Protein AF-Q4BVS3-F1 (afdb_monomer_lite)

Secondary structure (DSSP, 8-state):
-EEEEEEEEEEETTEEEEEEEEEETTSSEEEEEEEEEEEPPPTTS-HHHHHHHHHHHHHHHHTPPTT--EEEEEEEE---HHHHHHHHHHHHH-GGGHHHHHHHHHHHHHHHHTT---EEEEEEEEEEEEETT-PPPP-

Structure (mmCIF, N/CA/C/O backbone):
data_AF-Q4BVS3-F1
#
_entry.id   AF-Q4BVS3-F1
#
loop_
_atom_site.group_PDB
_atom_site.id
_atom_site.type_symbol
_atom_site.label_atom_id
_atom_site.label_alt_id
_atom_site.label_comp_id
_atom_site.label_asym_id
_atom_site.label_entity_id
_atom_site.label_seq_id
_atom_site.pdbx_PDB_ins_code
_atom_site.Cartn_x
_atom_site.Cartn_y
_atom_site.Cartn_z
_atom_site.occupancy
_atom_site.B_iso_or_equiv
_atom_site.auth_seq_id
_atom_site.auth_comp_id
_atom_site.auth_asym_id
_atom_site.auth_atom_id
_atom_site.pdbx_PDB_model_num
ATOM 1 N N . MET A 1 1 ? -16.354 -10.008 18.961 1.00 84.31 1 MET A N 1
ATOM 2 C CA . MET A 1 1 ? -15.482 -9.920 17.774 1.00 84.31 1 MET A CA 1
ATOM 3 C C . MET A 1 1 ? -16.076 -8.873 16.821 1.00 84.31 1 MET A C 1
ATOM 5 O O . MET A 1 1 ? -17.174 -8.388 17.102 1.00 84.31 1 MET A O 1
ATOM 9 N N . PHE A 1 2 ? -15.331 -8.407 15.811 1.00 88.94 2 PHE A N 1
ATOM 10 C CA . PHE A 1 2 ? -15.862 -7.518 14.764 1.00 88.94 2 PHE A CA 1
ATOM 11 C C . PHE A 1 2 ? -16.179 -8.348 13.523 1.00 88.94 2 PHE A C 1
ATOM 13 O O . PHE A 1 2 ? -15.375 -9.197 13.147 1.00 88.94 2 PHE A O 1
ATOM 20 N N . GLN A 1 3 ? -17.319 -8.080 12.896 1.00 93.44 3 GLN A N 1
ATOM 21 C CA . GLN A 1 3 ? -17.742 -8.727 11.657 1.00 93.44 3 GLN A CA 1
ATOM 22 C C . GLN A 1 3 ? -17.892 -7.682 10.557 1.00 93.44 3 GLN A C 1
ATOM 24 O O . GLN A 1 3 ? -18.364 -6.575 10.822 1.00 93.44 3 GLN A O 1
ATOM 29 N N . ILE A 1 4 ? -17.492 -8.027 9.334 1.00 94.88 4 ILE A N 1
ATOM 30 C CA . ILE A 1 4 ? -17.720 -7.174 8.167 1.00 94.88 4 ILE A CA 1
ATOM 31 C C . ILE A 1 4 ? -19.217 -7.177 7.869 1.00 94.88 4 ILE A C 1
ATOM 33 O O . ILE A 1 4 ? -19.811 -8.238 7.704 1.00 94.88 4 ILE A O 1
ATOM 37 N N . VAL A 1 5 ? -19.811 -5.990 7.795 1.00 95.38 5 VAL A N 1
ATOM 38 C CA . VAL A 1 5 ? -21.232 -5.813 7.454 1.00 95.38 5 VAL A CA 1
ATOM 39 C C . VAL A 1 5 ? -21.432 -5.119 6.113 1.00 95.38 5 VAL A C 1
ATOM 41 O O . VAL A 1 5 ? -22.538 -5.120 5.584 1.00 95.38 5 VAL A O 1
ATOM 44 N N . GLY A 1 6 ? -20.374 -4.547 5.538 1.00 94.88 6 GLY A N 1
ATOM 45 C CA . GLY A 1 6 ? -20.440 -3.978 4.203 1.00 94.88 6 GLY A CA 1
ATOM 46 C C . GLY A 1 6 ? -19.174 -3.251 3.785 1.00 94.88 6 GLY A C 1
ATOM 47 O O . GLY A 1 6 ? -18.229 -3.081 4.559 1.00 94.88 6 GLY A O 1
ATOM 48 N N . PHE A 1 7 ? -19.203 -2.792 2.542 1.00 93.94 7 PHE A N 1
ATOM 49 C CA . PHE A 1 7 ? -18.202 -1.919 1.952 1.00 93.94 7 PHE A CA 1
ATOM 50 C C . PHE A 1 7 ? -18.882 -0.628 1.511 1.00 93.94 7 PHE A C 1
ATOM 52 O O . PHE A 1 7 ? -20.047 -0.633 1.115 1.00 93.94 7 PHE A O 1
ATOM 59 N N . TYR A 1 8 ? -18.151 0.474 1.578 1.00 89.25 8 TYR A N 1
ATOM 60 C CA . TYR A 1 8 ? -18.623 1.785 1.170 1.00 89.25 8 TYR A CA 1
ATOM 61 C C . TYR A 1 8 ? -17.572 2.463 0.299 1.00 89.25 8 TYR A C 1
ATOM 63 O O . TYR A 1 8 ? -16.372 2.286 0.507 1.00 89.25 8 TYR A O 1
ATOM 71 N N . SER A 1 9 ? -18.022 3.234 -0.687 1.00 88.25 9 SER A N 1
ATOM 72 C CA . SER A 1 9 ? -17.152 4.050 -1.524 1.00 88.25 9 SER A CA 1
ATOM 73 C C . SER A 1 9 ? -17.696 5.466 -1.602 1.00 88.25 9 SER A C 1
ATOM 75 O O . SER A 1 9 ? -18.895 5.661 -1.799 1.00 88.25 9 SER A O 1
ATOM 77 N N . ILE A 1 10 ? -16.805 6.444 -1.465 1.00 85.50 10 ILE A N 1
ATOM 78 C CA . ILE A 1 10 ? -17.110 7.864 -1.637 1.00 85.50 10 ILE A CA 1
ATOM 79 C C . ILE A 1 10 ? -16.164 8.496 -2.621 1.00 85.50 10 ILE A C 1
ATOM 81 O O . ILE A 1 10 ? -14.983 8.169 -2.663 1.00 85.50 10 ILE A O 1
ATOM 85 N N . ASN A 1 11 ? -16.674 9.477 -3.349 1.00 85.44 11 ASN A N 1
ATOM 86 C CA . ASN A 1 11 ? -15.829 10.465 -3.981 1.00 85.44 11 ASN A CA 1
ATOM 87 C C . ASN A 1 11 ? -15.756 11.685 -3.056 1.00 85.44 11 ASN A C 1
ATOM 89 O O . ASN A 1 11 ? -16.761 12.359 -2.833 1.00 85.44 11 ASN A O 1
ATOM 93 N N . HIS A 1 12 ? -14.581 11.951 -2.491 1.00 78.44 12 HIS A N 1
ATOM 94 C CA . HIS A 1 12 ? -14.335 13.133 -1.673 1.00 78.44 12 HIS A CA 1
ATOM 95 C C . HIS A 1 12 ? -13.236 13.978 -2.314 1.00 78.44 12 HIS A C 1
ATOM 97 O O . HIS A 1 12 ? -12.098 13.529 -2.444 1.00 78.44 12 HIS A O 1
ATOM 103 N N . LYS A 1 13 ? -13.571 15.213 -2.711 1.00 83.19 13 LYS A N 1
ATOM 104 C CA . LYS A 1 13 ? -12.642 16.157 -3.365 1.00 83.19 13 LYS A CA 1
ATOM 105 C C . LYS A 1 13 ? -11.917 15.546 -4.581 1.00 83.19 13 LYS A C 1
ATOM 107 O O . LYS A 1 13 ? -10.716 15.739 -4.751 1.00 83.19 13 LYS A O 1
ATOM 112 N N . GLY A 1 14 ? -12.634 14.771 -5.397 1.00 78.94 14 GLY A N 1
ATOM 113 C CA . GLY A 1 14 ? -12.084 14.118 -6.590 1.00 78.94 14 GLY A CA 1
ATOM 114 C C . GLY A 1 14 ? -11.282 12.844 -6.310 1.00 78.94 14 GLY A C 1
ATOM 115 O O . GLY A 1 14 ? -10.748 12.254 -7.244 1.00 78.94 14 GLY A O 1
ATOM 116 N N . LYS A 1 15 ? -11.191 12.399 -5.049 1.00 74.19 15 LYS A N 1
ATOM 117 C CA . LYS A 1 15 ? -10.541 11.138 -4.676 1.00 74.19 15 LYS A CA 1
ATOM 118 C C . LYS A 1 15 ? -11.588 10.079 -4.363 1.00 74.19 15 LYS A C 1
ATOM 120 O O . LYS A 1 15 ? -12.435 10.282 -3.493 1.00 74.19 15 LYS A O 1
ATOM 125 N N . GLN A 1 16 ? -11.494 8.939 -5.042 1.00 80.56 16 GLN A N 1
ATOM 126 C CA . GLN A 1 16 ? -12.268 7.750 -4.702 1.00 80.56 16 GLN A CA 1
ATOM 127 C C . GLN A 1 16 ? -11.678 7.135 -3.425 1.00 80.56 16 GLN A C 1
ATOM 129 O O . GLN A 1 16 ? -10.521 6.721 -3.407 1.00 80.56 16 GLN A O 1
ATOM 134 N N . ILE A 1 17 ? -12.458 7.092 -2.352 1.00 82.81 17 ILE A N 1
ATOM 135 C CA . ILE A 1 17 ? -12.082 6.502 -1.067 1.00 82.81 17 ILE A CA 1
ATOM 136 C C . ILE A 1 17 ? -12.979 5.293 -0.834 1.00 82.81 17 ILE A C 1
ATOM 138 O O . ILE A 1 17 ? -14.203 5.390 -0.930 1.00 82.81 17 ILE A O 1
ATOM 142 N N . GLY A 1 18 ? -12.365 4.153 -0.539 1.00 87.56 18 GLY A N 1
ATOM 143 C CA . GLY A 1 18 ? -13.052 2.939 -0.115 1.00 87.56 18 GLY A CA 1
ATOM 144 C C . GLY A 1 18 ? -12.941 2.747 1.394 1.00 87.56 18 GLY A C 1
ATOM 145 O O . GLY A 1 18 ? -11.927 3.094 2.005 1.00 87.56 18 GLY A O 1
ATOM 146 N N . ALA A 1 19 ? -13.976 2.172 1.992 1.00 91.19 19 ALA A N 1
ATOM 147 C CA . ALA A 1 19 ? -13.965 1.792 3.391 1.00 91.19 19 ALA A CA 1
ATOM 148 C C . ALA A 1 19 ? -14.706 0.477 3.636 1.00 91.19 19 ALA A C 1
ATOM 150 O O . ALA A 1 19 ? -15.699 0.167 2.976 1.00 91.19 19 ALA A O 1
ATOM 151 N N . THR A 1 20 ? -14.246 -0.267 4.635 1.00 94.50 20 THR A N 1
ATOM 152 C CA . THR A 1 20 ? -14.931 -1.457 5.148 1.00 94.50 20 THR A CA 1
ATOM 153 C C . THR A 1 20 ? -15.678 -1.089 6.422 1.00 94.50 20 THR A C 1
ATOM 155 O O . THR A 1 20 ? -15.104 -0.479 7.324 1.00 94.50 20 THR A O 1
ATOM 158 N N . ILE A 1 21 ? -16.949 -1.472 6.517 1.00 93.75 21 ILE A N 1
ATOM 159 C CA . ILE A 1 21 ? -17.779 -1.256 7.702 1.00 93.75 21 ILE A CA 1
ATOM 160 C C . ILE A 1 21 ? -17.800 -2.544 8.519 1.00 93.75 21 ILE A C 1
ATOM 162 O O . ILE A 1 21 ? -18.153 -3.617 8.024 1.00 93.75 21 ILE A O 1
ATOM 166 N N . LEU A 1 22 ? -17.434 -2.424 9.790 1.00 94.19 22 LEU A N 1
ATOM 167 C CA . LEU A 1 22 ? -17.409 -3.499 10.767 1.00 94.19 22 LEU A CA 1
ATOM 168 C C . LEU A 1 22 ? -18.463 -3.246 11.847 1.00 94.19 22 LEU A C 1
ATOM 170 O O . LEU A 1 22 ? -18.566 -2.129 12.349 1.00 94.19 22 LEU A O 1
ATOM 174 N N . LYS A 1 23 ? -19.196 -4.279 12.269 1.00 92.50 23 LYS A N 1
ATOM 175 C CA . LYS A 1 23 ? -20.087 -4.231 13.439 1.00 92.50 23 LYS A CA 1
ATOM 176 C C . LYS A 1 23 ? -19.518 -5.075 14.572 1.00 92.50 23 LYS A C 1
ATOM 178 O O . LYS A 1 23 ? -18.992 -6.169 14.352 1.00 92.50 23 LYS A O 1
ATOM 183 N N . LYS A 1 24 ? -19.616 -4.572 15.800 1.00 91.75 24 LYS A N 1
ATOM 184 C CA . LYS A 1 24 ? -19.277 -5.332 17.007 1.00 91.75 24 LYS A CA 1
ATOM 185 C C . LYS A 1 24 ? -20.461 -6.223 17.391 1.00 91.75 24 LYS A C 1
ATOM 187 O O . LYS A 1 24 ? -21.550 -5.728 17.625 1.00 91.75 24 LYS A O 1
ATOM 192 N N . GLU A 1 25 ? -20.254 -7.531 17.520 1.00 84.31 25 GLU A N 1
ATOM 193 C CA . GLU A 1 25 ? -21.351 -8.514 17.691 1.00 84.31 25 GLU A CA 1
ATOM 194 C C . GLU A 1 25 ? -22.296 -8.258 18.877 1.00 84.31 25 GLU A C 1
ATOM 196 O O . GLU A 1 25 ? -23.468 -8.603 18.816 1.00 84.31 25 GLU A O 1
ATOM 201 N N . LYS A 1 26 ? -21.787 -7.692 19.978 1.00 79.94 26 LYS A N 1
ATOM 202 C CA . LYS A 1 26 ? -22.515 -7.573 21.257 1.00 79.94 26 LYS A CA 1
ATOM 203 C C . LYS A 1 26 ? -22.853 -6.130 21.654 1.00 79.94 26 LYS A C 1
ATOM 205 O O . LYS A 1 26 ? -23.261 -5.897 22.786 1.00 79.94 26 LYS A O 1
ATOM 210 N N . LYS A 1 27 ? -22.608 -5.148 20.781 1.00 77.44 27 LYS A N 1
ATOM 211 C CA . LYS A 1 27 ? -22.885 -3.723 21.034 1.00 77.44 27 LYS A CA 1
ATOM 212 C C . LYS A 1 27 ? -23.330 -3.047 19.741 1.00 77.44 27 LYS A C 1
ATOM 214 O O . LYS A 1 27 ? -22.786 -3.358 18.687 1.00 77.44 27 LYS A O 1
ATOM 219 N N . GLU A 1 28 ? -24.215 -2.057 19.833 1.00 78.81 28 GLU A N 1
ATOM 220 C CA . GLU A 1 28 ? -24.479 -1.119 18.732 1.00 78.81 28 GLU A CA 1
ATOM 221 C C . GLU A 1 28 ? -23.285 -0.167 18.564 1.00 78.81 28 GLU A C 1
ATOM 223 O O . GLU A 1 28 ? -23.282 0.990 18.982 1.00 78.81 28 GLU A O 1
ATOM 228 N N . SER A 1 29 ? -22.209 -0.726 18.014 1.00 86.75 29 SER A N 1
ATOM 229 C CA . SER A 1 29 ? -20.958 -0.052 17.709 1.00 86.75 29 SER A CA 1
ATOM 230 C C . SER A 1 29 ? -20.499 -0.472 16.322 1.00 86.75 29 SER A C 1
ATOM 232 O O . SER A 1 29 ? -20.363 -1.668 16.025 1.00 86.75 29 SER A O 1
ATOM 234 N N . TYR A 1 30 ? -20.252 0.534 15.492 1.00 91.00 30 TYR A N 1
ATOM 235 C CA . TYR A 1 30 ? -19.765 0.380 14.131 1.00 91.00 30 TYR A CA 1
ATOM 236 C C . TYR A 1 30 ? -18.348 0.925 14.052 1.00 91.00 30 TYR A C 1
ATOM 238 O O . TYR A 1 30 ? -18.015 1.922 14.684 1.00 91.00 30 TYR A O 1
ATOM 246 N N . ARG A 1 31 ? -17.500 0.278 13.265 1.00 91.44 31 ARG A N 1
ATOM 247 C CA . ARG A 1 31 ? -16.159 0.756 12.954 1.00 91.44 31 ARG A CA 1
ATOM 248 C C . ARG A 1 31 ? -16.000 0.828 11.453 1.00 91.44 31 ARG A C 1
ATOM 250 O O . ARG A 1 31 ? -16.181 -0.165 10.762 1.00 91.44 31 ARG A O 1
ATOM 257 N N . VAL A 1 32 ? -15.623 1.996 10.971 1.00 91.56 32 VAL A N 1
ATOM 258 C CA . VAL A 1 32 ? -15.246 2.219 9.584 1.00 91.56 32 VAL A CA 1
ATOM 259 C C . VAL A 1 32 ? -13.732 2.074 9.484 1.00 91.56 32 VAL A C 1
ATOM 261 O O . VAL A 1 32 ? -13.004 2.619 10.311 1.00 91.56 32 VAL A O 1
ATOM 264 N N . VAL A 1 33 ? -13.258 1.307 8.507 1.00 92.38 33 VAL A N 1
ATOM 265 C CA . VAL A 1 33 ? -11.833 1.147 8.202 1.00 92.38 33 VAL A CA 1
ATOM 266 C C . VAL A 1 33 ? -11.575 1.743 6.829 1.00 92.38 33 VAL A C 1
ATOM 268 O O . VAL A 1 33 ? -11.988 1.167 5.824 1.00 92.38 33 VAL A O 1
ATOM 271 N N . PHE A 1 34 ? -10.913 2.893 6.788 1.00 89.00 34 PHE A N 1
ATOM 272 C CA . PHE A 1 34 ? -10.526 3.565 5.553 1.00 89.00 34 PHE A CA 1
ATOM 273 C C . PHE A 1 34 ? -9.170 3.052 5.084 1.00 89.00 34 PHE A C 1
ATOM 275 O O . PHE A 1 34 ? -8.218 3.045 5.863 1.00 89.00 34 PHE A O 1
ATOM 282 N N . GLY A 1 35 ? -9.088 2.629 3.824 1.00 85.69 35 GLY A N 1
ATOM 283 C CA . GLY A 1 35 ? -7.845 2.197 3.192 1.00 85.69 35 GLY A CA 1
ATOM 284 C C . GLY A 1 35 ? -7.350 3.240 2.196 1.00 85.69 35 GLY A C 1
ATOM 285 O O . GLY A 1 35 ? -8.104 3.661 1.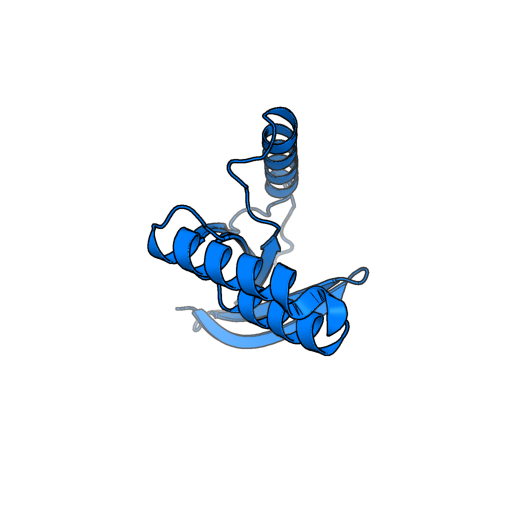320 1.00 85.69 35 GLY A O 1
ATOM 286 N N . PHE A 1 36 ? -6.082 3.626 2.306 1.00 80.38 36 PHE A N 1
ATOM 287 C CA . PHE A 1 36 ? -5.436 4.553 1.380 1.00 80.38 36 PHE A CA 1
ATOM 288 C C . PHE A 1 36 ? -4.157 3.926 0.838 1.00 80.38 36 PHE A C 1
ATOM 290 O O . PHE A 1 36 ? -3.338 3.430 1.611 1.00 80.38 36 PHE A O 1
ATOM 297 N N . GLU A 1 37 ? -3.970 3.980 -0.479 1.00 77.62 37 GLU A N 1
ATOM 298 C CA . GLU A 1 37 ? -2.676 3.712 -1.101 1.00 77.62 37 GLU A CA 1
ATOM 299 C C . GLU A 1 37 ? -2.009 5.048 -1.428 1.00 77.62 37 GLU A C 1
ATOM 301 O O . GLU A 1 37 ? -2.614 5.945 -2.019 1.00 77.62 37 GLU A O 1
ATOM 306 N N . CYS A 1 38 ? -0.771 5.205 -0.978 1.00 71.56 38 CYS A N 1
ATOM 307 C CA . CYS A 1 38 ? 0.058 6.364 -1.255 1.00 71.56 38 CYS A CA 1
ATOM 308 C C . CYS A 1 38 ? 1.236 5.939 -2.131 1.00 71.56 38 CYS A C 1
ATOM 310 O O . CYS A 1 38 ? 1.656 4.780 -2.100 1.00 71.56 38 CYS A O 1
ATOM 312 N N . GLY A 1 39 ? 1.798 6.895 -2.880 1.00 66.38 39 GLY A N 1
ATOM 313 C CA . GLY A 1 39 ? 3.084 6.688 -3.541 1.00 66.38 39 GLY A CA 1
ATOM 314 C C . GLY A 1 39 ? 4.101 6.201 -2.509 1.00 66.38 39 GLY A C 1
ATOM 315 O O . GLY A 1 39 ? 4.249 6.820 -1.453 1.00 66.38 39 GLY A O 1
ATOM 316 N N . GLY A 1 40 ? 4.713 5.045 -2.770 1.00 64.12 40 GLY A N 1
ATOM 317 C CA . GLY A 1 40 ? 5.644 4.418 -1.841 1.00 64.12 40 GLY A CA 1
ATOM 318 C C . GLY A 1 40 ? 6.816 5.336 -1.499 1.00 64.12 40 GLY A C 1
ATOM 319 O O . GLY A 1 40 ? 7.200 6.198 -2.288 1.00 64.12 40 GLY A O 1
ATOM 320 N N . ILE A 1 41 ? 7.420 5.115 -0.331 1.00 67.62 41 ILE A N 1
ATOM 321 C CA . ILE A 1 41 ? 8.731 5.694 -0.033 1.00 67.62 41 ILE A CA 1
ATOM 322 C C . ILE A 1 41 ? 9.734 4.978 -0.942 1.00 67.62 41 ILE A C 1
ATOM 324 O O . ILE A 1 41 ? 9.847 3.747 -0.912 1.00 67.62 41 ILE A O 1
ATOM 328 N N . SER A 1 42 ? 10.392 5.730 -1.818 1.00 67.00 42 SER A N 1
ATOM 329 C CA . SER A 1 42 ? 11.381 5.185 -2.745 1.00 67.00 42 SER A CA 1
ATOM 330 C C . SER A 1 42 ? 12.779 5.366 -2.159 1.00 67.00 42 SER A C 1
ATOM 332 O O . SER A 1 42 ? 13.078 6.445 -1.653 1.00 67.00 42 SER A O 1
ATOM 334 N N . PRO A 1 43 ? 13.676 4.371 -2.290 1.00 62.22 43 PRO A N 1
ATOM 335 C CA . PRO A 1 43 ? 15.086 4.531 -1.932 1.00 62.22 43 PRO A CA 1
ATOM 336 C C . PRO A 1 43 ? 15.808 5.639 -2.715 1.00 62.22 43 PRO A C 1
ATOM 338 O O . PRO A 1 43 ? 16.930 5.986 -2.372 1.00 62.22 43 PRO A O 1
ATOM 341 N N . LEU A 1 44 ? 15.199 6.139 -3.794 1.00 66.19 44 LEU A N 1
ATOM 342 C CA . LEU A 1 44 ? 15.745 7.195 -4.648 1.00 66.19 44 LEU A CA 1
ATOM 343 C C . LEU A 1 44 ? 15.295 8.605 -4.235 1.00 66.19 44 LEU A C 1
ATOM 345 O O . LEU A 1 44 ? 15.644 9.556 -4.926 1.00 66.19 44 LEU A O 1
ATOM 349 N N . GLN A 1 45 ? 14.491 8.740 -3.174 1.00 7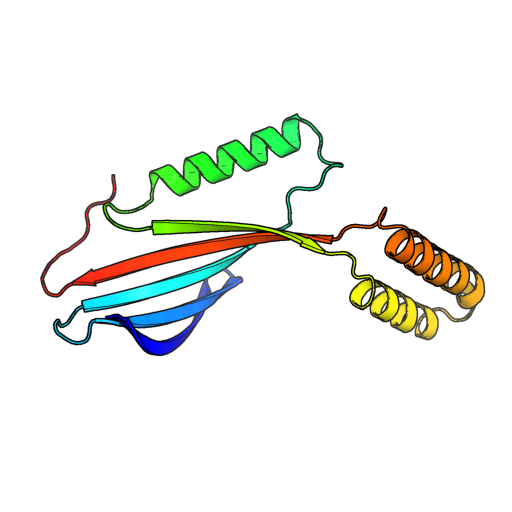4.06 45 GLN A N 1
ATOM 350 C CA . GLN A 1 45 ? 14.068 10.052 -2.683 1.00 74.06 45 GLN A CA 1
ATOM 351 C C . GLN A 1 45 ? 15.243 10.808 -2.067 1.00 74.06 45 GLN A C 1
ATOM 353 O O . GLN A 1 45 ? 16.103 10.204 -1.421 1.00 74.06 45 GLN A O 1
ATOM 358 N N . SER A 1 46 ? 15.261 12.131 -2.235 1.00 81.81 46 SER A N 1
ATOM 359 C CA . SER A 1 46 ? 16.194 12.971 -1.486 1.00 81.81 46 SER A CA 1
ATOM 360 C C . SER A 1 46 ? 15.848 12.957 0.008 1.00 81.81 46 SER A C 1
ATOM 362 O O . SER A 1 46 ? 14.723 12.644 0.414 1.00 81.81 46 SER A O 1
ATOM 364 N N . GLU A 1 47 ? 16.813 13.322 0.850 1.00 83.75 47 GLU A N 1
ATOM 365 C CA . GLU A 1 47 ? 16.591 13.447 2.295 1.00 83.75 47 GLU A CA 1
ATOM 366 C C . GLU A 1 47 ? 15.468 14.451 2.613 1.00 83.75 47 GLU A C 1
ATOM 368 O O . GLU A 1 47 ? 14.636 14.212 3.488 1.00 83.75 47 GLU A O 1
ATOM 373 N N . GLU A 1 48 ? 15.375 15.527 1.833 1.00 85.19 48 GLU A N 1
ATOM 374 C CA . GLU A 1 48 ? 14.339 16.557 1.944 1.00 85.19 48 GLU A CA 1
ATOM 375 C C . GLU A 1 48 ? 12.947 16.012 1.589 1.00 85.19 48 GLU A C 1
ATOM 377 O O . GLU A 1 48 ? 11.969 16.271 2.295 1.00 85.19 48 GLU A O 1
ATOM 382 N N . GLU A 1 49 ? 12.840 15.216 0.520 1.00 79.44 49 GLU A N 1
ATOM 383 C CA . GLU A 1 49 ? 11.588 14.566 0.118 1.00 79.44 49 GLU A CA 1
ATOM 384 C C . GLU A 1 49 ? 11.113 13.565 1.175 1.00 79.44 49 GLU A C 1
ATOM 386 O O . GLU A 1 49 ? 9.918 13.505 1.497 1.00 79.44 49 GLU A O 1
ATOM 391 N N . PHE A 1 50 ? 12.052 12.803 1.740 1.00 81.19 50 PHE A N 1
ATOM 392 C CA . PHE A 1 50 ? 11.783 11.854 2.810 1.00 81.19 50 PHE A CA 1
ATOM 393 C C . PHE A 1 50 ? 11.314 12.566 4.086 1.00 81.19 50 PHE A C 1
ATOM 395 O O . PHE A 1 50 ? 10.257 12.225 4.627 1.00 81.19 50 PHE A O 1
ATOM 402 N N . ALA A 1 51 ? 12.027 13.611 4.516 1.00 82.00 51 ALA A N 1
ATOM 403 C CA . ALA A 1 51 ? 11.651 14.438 5.659 1.00 82.00 51 ALA A CA 1
ATOM 404 C C . ALA A 1 51 ? 10.268 15.083 5.464 1.00 82.00 51 ALA A C 1
ATOM 406 O O . ALA A 1 51 ? 9.430 15.051 6.367 1.00 82.00 51 ALA A O 1
ATOM 407 N N . GLY A 1 52 ? 9.974 15.585 4.261 1.00 82.81 52 GLY A N 1
ATOM 408 C CA . GLY A 1 52 ? 8.657 16.123 3.921 1.00 82.81 52 GLY A CA 1
ATOM 409 C C . GLY A 1 52 ? 7.540 15.075 3.996 1.00 82.81 52 GLY A C 1
ATOM 410 O O . GLY A 1 52 ? 6.425 15.385 4.421 1.00 82.81 52 GLY A O 1
ATOM 411 N N . CYS A 1 53 ? 7.814 13.824 3.615 1.00 78.31 53 CYS A N 1
ATOM 412 C CA . CYS A 1 53 ? 6.879 12.711 3.795 1.00 78.31 53 CYS A CA 1
ATOM 413 C C . CYS A 1 53 ? 6.599 12.435 5.276 1.00 78.31 53 CYS A C 1
ATOM 415 O O . CYS A 1 53 ? 5.432 12.325 5.658 1.00 78.31 53 CYS A O 1
ATOM 417 N N . LEU A 1 54 ? 7.642 12.376 6.107 1.00 79.62 54 LEU A N 1
ATOM 418 C CA . LEU A 1 54 ? 7.503 12.163 7.549 1.00 79.62 54 LEU A CA 1
ATOM 419 C C . LEU A 1 54 ? 6.723 13.292 8.225 1.00 79.62 54 LEU A C 1
ATOM 421 O O . LEU A 1 54 ? 5.807 13.010 8.993 1.00 79.62 54 LEU A O 1
ATOM 425 N N . ALA A 1 55 ? 7.004 14.550 7.878 1.00 82.50 55 ALA A N 1
ATOM 426 C CA . ALA A 1 55 ? 6.282 15.698 8.419 1.00 82.50 55 ALA A CA 1
ATOM 427 C C . ALA A 1 55 ? 4.777 15.626 8.109 1.00 82.50 55 ALA A C 1
ATOM 429 O O . ALA A 1 55 ? 3.950 15.830 8.994 1.00 82.50 55 ALA A O 1
ATOM 430 N N . ARG A 1 56 ? 4.400 15.258 6.874 1.00 79.56 56 ARG A N 1
ATOM 431 C CA . ARG A 1 56 ? 2.986 15.074 6.496 1.00 79.56 56 ARG A CA 1
ATOM 432 C C . ARG A 1 56 ? 2.314 13.942 7.271 1.00 79.56 56 ARG A C 1
ATOM 434 O O . ARG A 1 56 ? 1.147 14.077 7.639 1.00 79.56 56 ARG A O 1
ATOM 441 N N . LEU A 1 57 ? 3.027 12.839 7.511 1.00 76.75 57 LEU A N 1
ATOM 442 C CA . LEU A 1 57 ? 2.517 11.737 8.330 1.00 76.75 57 LEU A CA 1
ATOM 443 C C . LEU A 1 57 ? 2.318 12.165 9.779 1.00 76.75 57 LEU A C 1
ATOM 445 O O . LEU A 1 57 ? 1.272 11.879 10.353 1.00 76.75 57 LEU A O 1
ATOM 449 N N . GLU A 1 58 ? 3.281 12.885 10.347 1.00 80.25 58 GLU A N 1
ATOM 450 C CA . GLU A 1 58 ? 3.188 13.407 11.705 1.00 80.25 58 GLU A CA 1
ATOM 451 C C . GLU A 1 58 ? 2.008 14.375 11.852 1.00 80.25 58 GLU A C 1
ATOM 453 O O . GLU A 1 58 ? 1.236 14.259 12.801 1.00 80.25 58 GLU A O 1
ATOM 458 N N . THR A 1 59 ? 1.806 15.284 10.892 1.00 80.75 59 THR A N 1
ATOM 459 C CA . THR A 1 59 ? 0.632 16.167 10.870 1.00 80.75 59 THR A CA 1
ATOM 460 C C . THR A 1 59 ? -0.668 15.369 10.816 1.00 80.75 59 THR A C 1
ATOM 462 O O . THR A 1 59 ? -1.548 15.610 11.632 1.00 80.75 59 THR A O 1
ATOM 465 N N . GLY A 1 60 ? -0.785 14.385 9.918 1.00 72.75 60 GLY A N 1
ATOM 466 C CA . GLY A 1 60 ? -1.997 13.563 9.819 1.00 72.75 60 GLY A CA 1
ATOM 467 C C . GLY A 1 60 ? -2.269 12.712 11.065 1.00 72.75 60 GLY A C 1
ATOM 468 O O . GLY A 1 60 ? -3.420 12.410 11.369 1.00 72.75 60 GLY A O 1
ATOM 469 N N . LEU A 1 61 ? -1.221 12.341 11.805 1.00 75.94 61 LEU A N 1
ATOM 470 C CA . LEU A 1 61 ? -1.328 11.606 13.065 1.00 75.94 61 LEU A CA 1
ATOM 471 C C . LEU A 1 61 ? -1.806 12.472 14.236 1.00 75.94 61 LEU A C 1
ATOM 473 O O . LEU A 1 61 ? -2.417 11.928 15.154 1.00 75.94 61 LEU A O 1
ATOM 477 N N . LYS A 1 62 ? -1.557 13.790 14.219 1.00 79.25 62 LYS A N 1
ATOM 478 C CA . LYS A 1 62 ? -2.020 14.711 15.278 1.00 79.25 62 LYS A CA 1
ATOM 479 C C . LYS A 1 62 ? -3.543 14.752 15.370 1.00 79.25 62 LYS A C 1
ATOM 481 O O . LYS A 1 62 ? -4.081 14.803 16.470 1.00 79.25 62 LYS A O 1
ATOM 486 N N . ASP A 1 63 ? -4.218 14.617 14.234 1.00 78.44 63 ASP A N 1
ATOM 487 C CA . ASP A 1 63 ? -5.679 14.648 14.146 1.00 78.44 63 ASP A CA 1
ATOM 488 C C . ASP A 1 63 ? -6.338 13.280 14.417 1.00 78.44 63 ASP A C 1
ATOM 490 O O . ASP A 1 63 ? -7.557 13.137 14.282 1.00 78.44 63 ASP A O 1
ATOM 494 N N . LEU A 1 64 ? -5.564 12.245 14.783 1.00 80.31 64 LEU A N 1
ATOM 495 C CA . LEU A 1 64 ? -6.098 10.904 15.018 1.00 80.31 64 LEU A CA 1
ATOM 496 C C . LEU A 1 64 ? -6.979 10.884 16.284 1.00 80.31 64 LEU A C 1
ATOM 498 O O . LEU A 1 64 ? -6.476 11.127 17.385 1.00 80.31 64 LEU A O 1
ATOM 502 N N . PRO A 1 65 ? -8.279 10.538 16.188 1.00 81.19 65 PRO A N 1
ATOM 503 C CA . PRO A 1 65 ? -9.147 10.509 17.358 1.00 81.19 65 PRO A CA 1
ATOM 504 C C . PRO A 1 65 ? -8.677 9.487 18.400 1.00 81.19 65 PRO A C 1
ATOM 506 O O . PRO A 1 65 ? -8.210 8.393 18.069 1.00 81.19 65 PRO A O 1
ATOM 509 N N . LYS A 1 66 ? -8.866 9.803 19.689 1.00 80.75 66 LYS A N 1
ATOM 510 C CA . LYS A 1 66 ? -8.474 8.896 20.779 1.00 80.75 66 LYS A CA 1
ATOM 511 C C . LYS A 1 66 ? -9.127 7.517 20.637 1.00 80.75 66 LYS A C 1
ATOM 513 O O . LYS A 1 66 ? -10.338 7.381 20.434 1.00 80.75 66 LYS A O 1
ATOM 518 N N . GLY A 1 67 ? -8.303 6.485 20.812 1.00 83.50 67 GLY A N 1
ATOM 519 C CA . GLY A 1 67 ? -8.720 5.084 20.756 1.00 83.50 67 GLY A CA 1
ATOM 520 C C . GLY A 1 67 ? -8.892 4.524 19.343 1.00 83.50 67 GLY A C 1
ATOM 521 O O . GLY A 1 67 ? -9.286 3.365 19.215 1.00 83.50 67 GLY A O 1
ATOM 522 N N . GLU A 1 68 ? -8.606 5.311 18.303 1.00 88.75 68 GLU A N 1
ATOM 523 C CA . GLU A 1 68 ? -8.472 4.801 16.941 1.00 88.75 68 GLU A CA 1
ATOM 524 C C . GLU A 1 68 ? -7.041 4.353 16.643 1.00 88.75 68 GLU A C 1
ATOM 526 O O . GLU A 1 68 ? -6.070 4.753 17.282 1.00 88.75 68 GLU A O 1
ATOM 531 N N . ILE A 1 69 ? -6.939 3.478 15.653 1.00 87.50 69 ILE A N 1
ATOM 532 C CA . ILE A 1 69 ? -5.711 2.842 15.196 1.00 87.50 69 ILE A CA 1
ATOM 533 C C . ILE A 1 69 ? -5.459 3.267 13.753 1.00 87.50 69 ILE A C 1
ATOM 535 O O . ILE A 1 69 ? -6.335 3.105 12.894 1.00 87.50 69 ILE A O 1
ATOM 539 N N . LEU A 1 70 ? -4.243 3.750 13.501 1.00 86.75 70 LEU A N 1
ATOM 540 C CA . LEU A 1 70 ? -3.648 3.812 12.174 1.00 86.75 70 LEU A CA 1
ATOM 541 C C . LEU A 1 70 ? -2.706 2.615 12.005 1.00 86.75 70 LEU A C 1
ATOM 543 O O . LEU A 1 70 ? -1.767 2.440 12.777 1.00 86.75 70 LEU A O 1
ATOM 547 N N . THR A 1 71 ? -2.937 1.796 10.986 1.00 88.31 71 THR A N 1
ATOM 548 C CA . THR A 1 71 ? -2.023 0.727 10.581 1.00 88.31 71 THR A CA 1
ATOM 549 C C . THR A 1 71 ? -1.289 1.143 9.319 1.00 88.31 71 THR A C 1
ATOM 551 O O . THR A 1 71 ? -1.912 1.481 8.314 1.00 88.31 71 THR A O 1
ATOM 554 N N . ILE A 1 72 ? 0.038 1.088 9.368 1.00 85.06 72 ILE A N 1
ATOM 555 C CA . ILE A 1 72 ? 0.911 1.376 8.232 1.00 85.06 72 ILE A CA 1
ATOM 556 C C . ILE A 1 72 ? 1.406 0.043 7.678 1.00 85.06 72 ILE A C 1
ATOM 558 O O . ILE A 1 72 ? 2.024 -0.741 8.394 1.00 85.06 72 ILE A O 1
ATOM 562 N N . HIS A 1 73 ? 1.132 -0.214 6.403 1.00 86.06 73 HIS A N 1
ATOM 563 C CA . HIS A 1 73 ? 1.618 -1.382 5.683 1.00 86.06 73 HIS A CA 1
ATOM 564 C C . HIS A 1 73 ? 2.493 -0.916 4.525 1.00 86.06 73 HIS A C 1
ATOM 566 O O . HIS A 1 73 ? 2.003 -0.370 3.539 1.00 86.06 73 HIS A O 1
ATOM 572 N N . PHE A 1 74 ? 3.794 -1.137 4.653 1.00 84.44 74 PHE A N 1
ATOM 573 C CA . PHE A 1 74 ? 4.766 -0.826 3.617 1.00 84.44 74 PHE A CA 1
ATOM 574 C C . PHE A 1 74 ? 5.545 -2.079 3.248 1.00 84.44 74 PHE A C 1
ATOM 576 O O . PHE A 1 74 ? 5.703 -2.998 4.053 1.00 84.44 74 PHE A O 1
ATOM 583 N N . GLY A 1 75 ? 6.057 -2.104 2.029 1.00 79.62 75 GLY A N 1
ATOM 584 C CA . GLY A 1 75 ? 6.885 -3.202 1.573 1.00 79.62 75 GLY A CA 1
ATOM 585 C C . GLY A 1 75 ? 7.389 -2.976 0.165 1.00 79.62 75 GLY A C 1
ATOM 586 O O . GLY A 1 75 ? 7.114 -1.957 -0.471 1.00 79.62 75 GLY A O 1
ATOM 587 N N . THR A 1 76 ? 8.146 -3.955 -0.317 1.00 81.25 76 THR A N 1
ATOM 588 C CA . THR A 1 76 ? 8.613 -3.981 -1.698 1.00 81.25 76 THR A CA 1
ATOM 589 C C . THR A 1 76 ? 8.315 -5.331 -2.319 1.00 81.25 76 THR A C 1
ATOM 591 O O . THR A 1 76 ? 8.502 -6.363 -1.676 1.00 81.25 76 THR A O 1
ATOM 594 N N . PHE A 1 77 ? 7.879 -5.322 -3.574 1.00 83.06 77 PHE A N 1
ATOM 595 C CA . PHE A 1 77 ? 7.687 -6.530 -4.367 1.00 83.06 77 PHE A CA 1
ATOM 596 C C . PHE A 1 77 ? 8.602 -6.513 -5.590 1.00 83.06 77 PHE A C 1
ATOM 598 O O . PHE A 1 77 ? 8.925 -5.455 -6.140 1.00 83.06 77 PHE A O 1
ATOM 605 N N . ARG A 1 78 ? 9.030 -7.705 -6.009 1.00 84.94 78 ARG A N 1
ATOM 606 C CA . ARG A 1 78 ? 9.734 -7.923 -7.275 1.00 84.94 78 ARG A CA 1
ATOM 607 C C . ARG A 1 78 ? 8.693 -8.302 -8.313 1.00 84.94 78 ARG A C 1
ATOM 609 O O . ARG A 1 78 ? 8.346 -9.469 -8.440 1.00 84.94 78 ARG A O 1
ATOM 616 N N . ASP A 1 79 ? 8.163 -7.297 -8.984 1.00 86.00 79 ASP A N 1
ATOM 617 C CA . ASP A 1 79 ? 7.170 -7.481 -10.032 1.00 86.00 79 ASP A CA 1
ATOM 618 C C . ASP A 1 79 ? 7.431 -6.482 -11.155 1.00 86.00 79 ASP A C 1
ATOM 620 O O . ASP A 1 79 ? 7.711 -5.307 -10.898 1.00 86.00 79 ASP A O 1
ATOM 624 N N . ASP A 1 80 ? 7.367 -6.946 -12.396 1.00 91.19 80 ASP A N 1
ATOM 625 C CA . ASP A 1 80 ? 7.417 -6.113 -13.590 1.00 91.19 80 ASP A CA 1
ATOM 626 C C . ASP A 1 80 ? 6.181 -6.236 -14.477 1.00 91.19 80 ASP A C 1
ATOM 628 O O . ASP A 1 80 ? 6.135 -5.549 -15.495 1.00 91.19 80 ASP A O 1
ATOM 632 N N . ASN A 1 81 ? 5.164 -7.012 -14.090 1.00 91.50 81 ASN A N 1
ATOM 633 C CA . ASN A 1 81 ? 3.981 -7.267 -14.914 1.00 91.50 81 ASN A CA 1
ATOM 634 C C . ASN A 1 81 ? 3.331 -5.976 -15.425 1.00 91.50 81 ASN A C 1
ATOM 636 O O . ASN A 1 81 ? 3.159 -5.809 -16.633 1.00 91.50 81 ASN A O 1
ATOM 640 N N . GLN A 1 82 ? 3.060 -5.021 -14.527 1.00 89.88 82 GLN A N 1
ATOM 641 C CA . GLN A 1 82 ? 2.491 -3.725 -14.905 1.00 89.88 82 GLN A CA 1
ATOM 642 C C . GLN A 1 82 ? 3.377 -2.991 -15.922 1.00 89.88 82 GLN A C 1
ATOM 644 O O . GLN A 1 82 ? 2.896 -2.497 -16.939 1.00 89.88 82 GLN A O 1
ATOM 649 N N . ARG A 1 83 ? 4.696 -2.965 -15.697 1.00 91.00 83 ARG A N 1
ATOM 650 C CA . ARG A 1 83 ? 5.621 -2.265 -16.595 1.00 91.00 83 ARG A CA 1
ATOM 651 C C . ARG A 1 83 ? 5.743 -2.962 -17.951 1.00 91.00 83 ARG A C 1
ATOM 653 O O . ARG A 1 83 ? 5.901 -2.292 -18.969 1.00 91.00 83 ARG A O 1
ATOM 660 N N . GLN A 1 84 ? 5.677 -4.290 -17.981 1.00 94.62 84 GLN A N 1
ATOM 661 C CA . GLN A 1 84 ? 5.655 -5.067 -19.219 1.00 94.62 84 GLN A CA 1
ATOM 662 C C . GLN A 1 84 ? 4.383 -4.802 -20.023 1.00 94.62 84 GLN A C 1
ATOM 664 O O . GLN A 1 84 ? 4.466 -4.698 -21.248 1.00 94.62 84 GLN A O 1
ATOM 669 N N . GLN A 1 85 ? 3.239 -4.662 -19.348 1.00 95.25 85 GLN A N 1
ATOM 670 C CA . GLN A 1 85 ? 1.976 -4.295 -19.978 1.00 95.25 85 GLN A CA 1
ATOM 671 C C . GLN A 1 85 ? 2.055 -2.892 -20.593 1.00 95.25 85 GLN A C 1
ATOM 673 O O . GLN A 1 85 ? 1.832 -2.757 -21.793 1.00 95.25 85 GLN A O 1
ATOM 678 N N . GLU A 1 86 ? 2.474 -1.883 -19.822 1.00 93.56 86 GLU A N 1
ATOM 679 C CA . GLU A 1 86 ? 2.640 -0.501 -20.303 1.00 93.56 86 GLU A CA 1
ATOM 680 C C . GLU A 1 86 ? 3.553 -0.420 -21.536 1.00 93.56 86 GLU A C 1
ATOM 682 O O . GLU A 1 86 ? 3.242 0.242 -22.523 1.00 93.56 86 GLU A O 1
ATOM 687 N N . LEU A 1 87 ? 4.697 -1.113 -21.502 1.00 94.44 87 LEU A N 1
ATOM 688 C CA . LEU A 1 87 ? 5.624 -1.148 -22.635 1.00 94.44 87 LEU A CA 1
ATOM 689 C C . LEU A 1 87 ? 5.036 -1.915 -23.829 1.00 94.44 87 LEU A C 1
ATOM 691 O O . LEU A 1 87 ? 5.327 -1.577 -24.974 1.00 94.44 87 LEU A O 1
ATOM 695 N N . GLY A 1 88 ? 4.209 -2.935 -23.588 1.00 93.12 88 GLY A N 1
ATOM 696 C CA . GLY A 1 88 ? 3.466 -3.637 -24.634 1.00 93.12 88 GLY A CA 1
ATOM 697 C C . GLY A 1 88 ? 2.462 -2.728 -25.338 1.00 93.12 88 GLY A C 1
ATOM 698 O O . GLY A 1 88 ? 2.469 -2.648 -26.564 1.00 93.12 88 GLY A O 1
ATOM 699 N N . GLU A 1 89 ? 1.668 -1.984 -24.573 1.00 94.38 89 GLU A N 1
ATOM 700 C CA . GLU A 1 89 ? 0.723 -0.993 -25.096 1.00 94.38 89 GLU A CA 1
ATOM 701 C C . GLU A 1 89 ? 1.449 0.113 -25.876 1.00 94.38 89 GLU A C 1
ATOM 703 O O . GLU A 1 89 ? 1.054 0.451 -26.991 1.00 94.38 89 GLU A O 1
ATOM 708 N N . LEU A 1 90 ? 2.579 0.607 -25.358 1.00 93.31 90 LEU A N 1
ATOM 709 C CA . LEU A 1 90 ? 3.388 1.627 -26.027 1.00 93.31 90 LEU A CA 1
ATOM 710 C C . LEU A 1 90 ? 3.996 1.137 -27.350 1.00 93.31 90 LEU A C 1
ATOM 712 O O . LEU A 1 90 ? 4.113 1.919 -28.293 1.00 93.31 90 LEU A O 1
ATOM 716 N N . THR A 1 91 ? 4.354 -0.151 -27.424 1.00 91.94 91 THR A N 1
ATOM 717 C CA . THR A 1 91 ? 4.843 -0.784 -28.662 1.00 91.94 91 THR A CA 1
ATOM 718 C C . THR A 1 91 ? 3.767 -0.760 -29.744 1.00 91.94 91 THR A C 1
ATOM 720 O O . THR A 1 91 ? 4.072 -0.474 -30.897 1.00 91.94 91 THR A O 1
ATOM 723 N N . ASN A 1 92 ? 2.507 -1.016 -29.374 1.00 88.44 92 ASN A N 1
ATOM 724 C CA . ASN A 1 92 ? 1.385 -0.988 -30.314 1.00 88.44 92 ASN A CA 1
ATOM 725 C C . ASN A 1 92 ? 1.106 0.429 -30.838 1.00 88.44 92 ASN A C 1
ATOM 727 O O . ASN A 1 92 ? 0.680 0.584 -31.978 1.00 88.44 92 ASN A O 1
ATOM 731 N N . LEU A 1 93 ? 1.344 1.452 -30.010 1.00 90.31 93 LEU A N 1
ATOM 732 C CA . LEU A 1 93 ? 1.134 2.856 -30.369 1.00 90.31 93 LEU A CA 1
ATOM 733 C C . LEU A 1 93 ? 2.273 3.451 -31.213 1.00 90.31 93 LEU A C 1
ATOM 735 O O . LEU A 1 93 ? 2.018 4.375 -31.975 1.00 90.31 93 LEU A O 1
ATOM 739 N N . ASN A 1 94 ? 3.505 2.943 -31.076 1.00 91.88 94 ASN A N 1
ATOM 740 C CA . ASN A 1 94 ? 4.696 3.471 -31.760 1.00 91.88 94 ASN A CA 1
ATOM 741 C C . ASN A 1 94 ? 5.553 2.319 -32.325 1.00 91.88 94 ASN A C 1
ATOM 743 O O . ASN A 1 94 ? 6.606 1.990 -31.758 1.00 91.88 94 ASN A O 1
ATOM 747 N N . PRO A 1 95 ? 5.115 1.656 -33.411 1.00 88.19 95 PRO A N 1
ATOM 748 C CA . PRO A 1 95 ? 5.803 0.486 -33.959 1.00 88.19 95 PRO A CA 1
ATOM 749 C C . PRO A 1 95 ? 7.258 0.758 -34.364 1.00 88.19 95 PRO A C 1
ATOM 751 O O . PRO A 1 95 ? 8.116 -0.112 -34.227 1.00 88.19 95 PRO A O 1
ATOM 754 N N . GLU A 1 96 ? 7.571 1.975 -34.809 1.00 93.50 96 GLU A N 1
ATOM 755 C CA . GLU A 1 96 ? 8.924 2.415 -35.164 1.00 93.50 96 GLU A CA 1
ATOM 756 C C . GLU A 1 96 ? 9.904 2.394 -33.979 1.00 93.50 96 GLU A C 1
ATOM 758 O O . GLU A 1 96 ? 11.113 2.258 -34.173 1.00 93.50 96 GLU A O 1
ATOM 763 N N . LEU A 1 97 ? 9.399 2.452 -32.742 1.00 93.75 97 LEU A N 1
ATOM 764 C CA . LEU A 1 97 ? 10.196 2.360 -31.517 1.00 93.75 97 LEU A CA 1
ATOM 765 C C . LEU A 1 97 ? 10.268 0.933 -30.951 1.00 93.75 97 LEU A C 1
ATOM 767 O O . LEU A 1 97 ? 10.876 0.729 -29.897 1.00 93.75 97 LEU A O 1
ATOM 771 N N . ALA A 1 98 ? 9.692 -0.068 -31.627 1.00 92.31 98 ALA A N 1
ATOM 772 C CA . ALA A 1 98 ? 9.555 -1.426 -31.098 1.00 92.31 98 ALA A CA 1
ATOM 773 C C . ALA A 1 98 ? 10.886 -2.054 -30.657 1.00 92.31 98 ALA A C 1
ATOM 775 O O . ALA A 1 98 ? 10.928 -2.748 -29.642 1.00 92.31 98 ALA A O 1
ATOM 776 N N . LEU A 1 99 ? 11.990 -1.774 -31.360 1.00 94.25 99 LEU A N 1
ATOM 777 C CA . LEU A 1 99 ? 13.316 -2.272 -30.982 1.00 94.25 99 LEU A CA 1
ATOM 778 C C . LEU A 1 99 ? 13.791 -1.684 -29.640 1.00 94.25 99 LEU A C 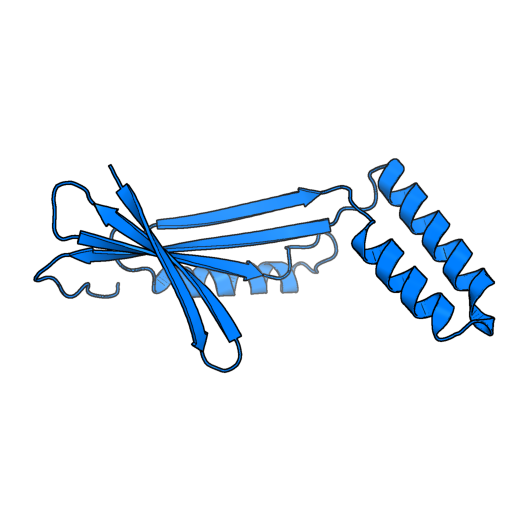1
ATOM 780 O O . LEU A 1 99 ? 14.227 -2.421 -28.754 1.00 94.25 99 LEU A O 1
ATOM 784 N N . LEU A 1 100 ? 13.669 -0.363 -29.469 1.00 95.75 100 LEU A N 1
ATOM 785 C CA . LEU A 1 100 ? 14.049 0.341 -28.237 1.00 95.75 100 LEU A CA 1
ATOM 786 C C . LEU A 1 100 ? 13.158 -0.077 -27.061 1.00 95.75 100 LEU A C 1
ATOM 788 O O . LEU A 1 100 ? 13.640 -0.319 -25.946 1.00 95.75 100 LEU A O 1
ATOM 792 N N . ILE A 1 101 ? 11.855 -0.212 -27.314 1.00 95.62 101 ILE A N 1
ATOM 793 C CA . ILE A 1 101 ? 10.885 -0.658 -26.315 1.00 95.62 101 ILE A CA 1
ATOM 794 C C . ILE A 1 101 ? 11.154 -2.120 -25.935 1.00 95.62 101 ILE A C 1
ATOM 796 O O . ILE A 1 101 ? 11.193 -2.439 -24.748 1.00 95.62 101 ILE A O 1
ATOM 800 N N . GLY A 1 102 ? 11.437 -2.994 -26.902 1.00 94.94 102 GLY A N 1
ATOM 801 C CA . GLY A 1 102 ? 11.801 -4.394 -26.676 1.00 94.94 102 GLY A CA 1
ATOM 802 C C . GLY A 1 102 ? 13.061 -4.552 -25.8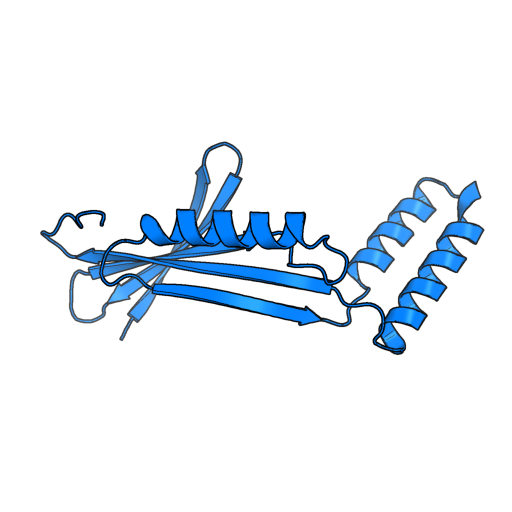20 1.00 94.94 102 GLY A C 1
ATOM 803 O O . GLY A 1 102 ? 13.048 -5.294 -24.835 1.00 94.94 102 GLY A O 1
ATOM 804 N N . GLY A 1 103 ? 14.117 -3.786 -26.113 1.00 96.06 103 GLY A N 1
ATOM 805 C CA . GLY A 1 103 ? 15.321 -3.740 -25.275 1.00 96.06 103 GLY A CA 1
ATOM 806 C C . GLY A 1 103 ? 15.020 -3.277 -23.845 1.00 96.06 103 GLY A C 1
ATOM 807 O O . GLY A 1 103 ? 15.509 -3.857 -22.874 1.00 96.06 103 GLY A O 1
ATOM 808 N N . THR A 1 104 ? 14.133 -2.290 -23.696 1.00 95.12 104 THR A N 1
ATOM 809 C CA . THR A 1 104 ? 13.679 -1.813 -22.382 1.00 95.12 104 THR A CA 1
ATOM 810 C C . THR A 1 104 ? 12.891 -2.884 -21.628 1.00 95.12 104 THR A C 1
ATOM 812 O O . THR A 1 104 ? 13.149 -3.095 -20.444 1.00 95.12 104 THR A O 1
ATOM 815 N N . ARG A 1 105 ? 11.979 -3.603 -22.296 1.00 95.38 105 ARG A N 1
ATOM 816 C CA . ARG A 1 105 ? 11.221 -4.722 -21.712 1.00 95.38 105 ARG A CA 1
ATOM 817 C C . ARG A 1 105 ? 12.150 -5.814 -21.202 1.00 95.38 105 ARG A C 1
ATOM 819 O O . ARG A 1 105 ? 11.999 -6.257 -20.064 1.00 95.38 105 ARG A O 1
ATOM 826 N N . LYS A 1 106 ? 13.144 -6.199 -22.007 1.00 95.88 106 LYS A N 1
ATOM 827 C CA . LYS A 1 106 ? 14.144 -7.198 -21.624 1.00 95.88 106 LYS A CA 1
ATOM 828 C C . LYS A 1 106 ? 14.955 -6.743 -20.408 1.00 95.88 106 LYS A C 1
ATOM 830 O O . LYS A 1 106 ? 15.016 -7.464 -19.417 1.00 95.88 106 LYS A O 1
ATOM 835 N N . ARG A 1 107 ? 15.470 -5.509 -20.430 1.00 94.56 107 ARG A N 1
ATOM 836 C CA . ARG A 1 107 ? 16.211 -4.919 -19.305 1.00 94.56 107 ARG A CA 1
ATOM 837 C C . ARG A 1 107 ? 15.388 -4.886 -18.015 1.00 94.56 107 ARG A C 1
ATOM 839 O O . ARG A 1 107 ? 15.899 -5.218 -16.953 1.00 94.56 107 ARG A O 1
ATOM 846 N N . VAL A 1 108 ? 14.119 -4.482 -18.089 1.00 93.31 108 VAL A N 1
ATOM 847 C CA . VAL A 1 108 ? 13.216 -4.445 -16.926 1.00 93.31 108 VAL A CA 1
ATOM 848 C C . VAL A 1 108 ? 12.999 -5.845 -16.346 1.00 93.31 108 VAL A C 1
ATOM 850 O O . VAL A 1 108 ? 13.021 -6.000 -15.122 1.00 93.31 108 VAL A O 1
ATOM 853 N N . GLN A 1 109 ? 12.844 -6.853 -17.205 1.00 94.62 109 GLN A N 1
ATOM 854 C CA . GLN A 1 109 ? 12.696 -8.239 -16.774 1.00 94.62 109 GLN A CA 1
ATOM 855 C C . GLN A 1 109 ? 13.962 -8.751 -16.079 1.00 94.62 109 GLN A C 1
ATOM 857 O O . GLN A 1 109 ? 13.871 -9.371 -15.020 1.00 94.62 109 GLN A O 1
ATOM 862 N N . ASP A 1 110 ? 15.137 -8.472 -16.642 1.00 95.19 110 ASP A N 1
ATOM 863 C CA . ASP A 1 110 ? 16.415 -8.927 -16.087 1.00 95.19 110 ASP A CA 1
ATOM 864 C C . ASP A 1 110 ? 16.683 -8.291 -14.720 1.00 95.19 110 ASP A C 1
ATOM 866 O O . ASP A 1 110 ? 16.898 -9.005 -13.743 1.00 95.19 110 ASP A O 1
ATOM 870 N N . LEU A 1 111 ? 16.491 -6.973 -14.596 1.00 92.12 111 LEU A N 1
ATOM 871 C CA . LEU A 1 111 ? 16.610 -6.270 -13.313 1.00 92.12 111 LEU A CA 1
ATOM 872 C C . LEU A 1 111 ? 15.623 -6.783 -12.251 1.00 92.12 111 LEU A C 1
ATOM 874 O O . LEU A 1 111 ? 15.921 -6.745 -11.055 1.00 92.12 111 LEU A O 1
ATOM 878 N N 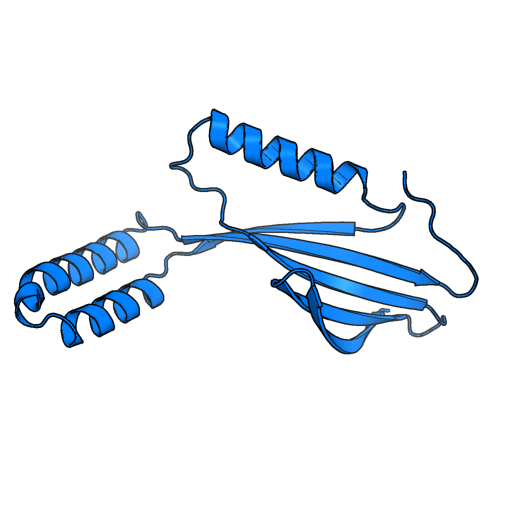. THR A 1 112 ? 14.439 -7.240 -12.662 1.00 91.19 112 THR A N 1
ATOM 879 C CA . THR A 1 112 ? 13.443 -7.831 -11.753 1.00 91.19 112 THR A CA 1
ATOM 880 C C . THR A 1 112 ? 13.862 -9.230 -11.305 1.00 91.19 112 THR A C 1
ATOM 882 O O . THR A 1 112 ? 13.795 -9.528 -10.110 1.00 91.19 112 THR A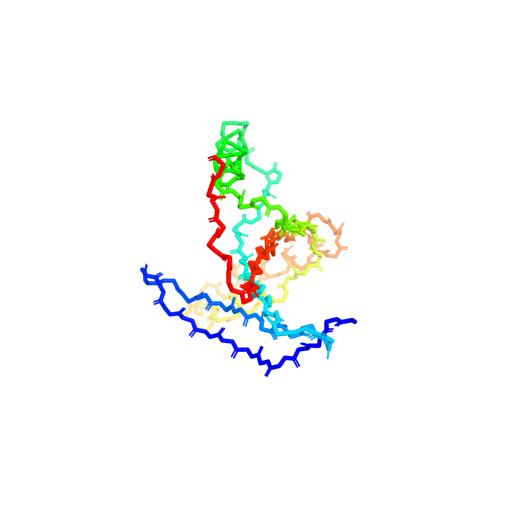 O 1
ATOM 885 N N . LYS A 1 113 ? 14.369 -10.063 -12.226 1.00 91.12 113 LYS A N 1
ATOM 886 C CA . LYS A 1 113 ? 14.920 -11.398 -11.925 1.00 91.12 113 LYS A CA 1
ATOM 887 C C . LYS A 1 113 ? 16.130 -11.323 -10.993 1.00 91.12 113 LYS A C 1
ATOM 889 O O . LYS A 1 113 ? 16.221 -12.104 -10.050 1.00 91.12 113 LYS A O 1
ATOM 894 N N . GLU A 1 114 ? 17.001 -10.342 -11.200 1.00 91.81 114 GLU A N 1
ATOM 895 C CA . GLU A 1 114 ? 18.155 -10.053 -10.338 1.00 91.81 114 GLU A CA 1
ATOM 896 C C . GLU A 1 114 ? 17.748 -9.444 -8.984 1.00 91.81 114 GLU A C 1
ATOM 898 O O . GLU A 1 114 ? 18.555 -9.339 -8.062 1.00 91.81 114 GLU A O 1
ATOM 903 N N . GLY A 1 115 ? 16.480 -9.052 -8.821 1.00 85.44 115 GLY A N 1
ATOM 904 C CA . GLY A 1 115 ? 15.967 -8.470 -7.583 1.00 85.44 115 GLY A CA 1
ATOM 905 C C . GLY A 1 115 ? 16.415 -7.035 -7.316 1.00 85.44 115 GLY A C 1
ATOM 906 O O . GLY A 1 115 ? 16.208 -6.533 -6.205 1.00 85.44 115 GLY A O 1
ATOM 907 N N . ILE A 1 116 ? 17.008 -6.392 -8.323 1.00 84.62 116 ILE A N 1
ATOM 908 C CA . ILE A 1 116 ? 17.456 -5.000 -8.298 1.00 84.62 116 ILE A CA 1
ATOM 909 C C . ILE A 1 116 ? 16.245 -4.076 -8.412 1.00 84.62 116 ILE A C 1
ATOM 911 O O . ILE A 1 116 ? 16.103 -3.131 -7.634 1.00 84.62 116 ILE A O 1
ATOM 915 N N . ARG A 1 117 ? 15.330 -4.367 -9.344 1.00 82.00 117 ARG A N 1
ATOM 916 C CA . ARG A 1 117 ? 14.090 -3.603 -9.482 1.00 82.00 117 ARG A CA 1
ATOM 917 C C . ARG A 1 117 ? 13.091 -4.021 -8.402 1.00 82.00 117 ARG A C 1
ATOM 919 O O . ARG A 1 117 ? 12.721 -5.189 -8.299 1.00 82.00 117 ARG A O 1
ATOM 926 N N . LYS A 1 118 ? 12.616 -3.042 -7.633 1.00 79.94 118 LYS A N 1
ATOM 927 C CA . LYS A 1 118 ? 11.620 -3.215 -6.572 1.00 79.94 118 LYS A CA 1
ATOM 928 C C . LYS A 1 118 ? 10.518 -2.177 -6.728 1.00 79.94 118 LYS A C 1
ATOM 930 O O . LYS A 1 118 ? 10.812 -0.998 -6.898 1.00 79.94 118 LYS A O 1
ATOM 935 N N . ILE A 1 119 ? 9.267 -2.614 -6.658 1.00 78.50 119 ILE A N 1
ATOM 936 C CA . ILE A 1 119 ? 8.114 -1.719 -6.546 1.00 78.50 119 ILE A CA 1
ATOM 937 C C . ILE A 1 119 ? 7.835 -1.545 -5.059 1.00 78.50 119 ILE A C 1
ATOM 939 O O . ILE A 1 119 ? 7.517 -2.525 -4.383 1.00 78.50 119 ILE A O 1
ATOM 943 N N . SER A 1 120 ? 7.986 -0.327 -4.544 1.00 80.62 120 SER A N 1
ATOM 944 C CA . SER A 1 120 ? 7.586 0.016 -3.182 1.00 80.62 120 SER A CA 1
ATOM 945 C C . SER A 1 120 ? 6.112 0.400 -3.139 1.00 80.62 120 SER A C 1
ATOM 947 O O . SER A 1 120 ? 5.613 1.114 -4.005 1.00 80.62 120 SER A O 1
ATOM 949 N N . PHE A 1 121 ? 5.420 -0.058 -2.102 1.00 81.94 121 PHE A N 1
ATOM 950 C CA . PHE A 1 121 ? 4.060 0.371 -1.800 1.00 81.94 121 PHE A CA 1
ATOM 951 C C . PHE A 1 121 ? 3.993 0.879 -0.364 1.00 81.94 121 PHE A C 1
ATOM 953 O O . PHE A 1 121 ? 4.740 0.432 0.512 1.00 81.94 121 PHE A O 1
ATOM 960 N N . LEU A 1 122 ? 3.070 1.806 -0.129 1.00 82.69 122 LEU A N 1
ATOM 961 C CA . LEU A 1 122 ? 2.766 2.338 1.188 1.00 82.69 122 LEU A CA 1
ATOM 962 C C . LEU A 1 122 ? 1.250 2.462 1.320 1.00 82.69 122 LEU A C 1
ATOM 964 O O . LEU A 1 122 ? 0.603 3.193 0.572 1.00 82.69 122 LEU A O 1
ATOM 968 N N . ARG A 1 123 ? 0.685 1.717 2.264 1.00 85.81 123 ARG A N 1
ATOM 969 C CA . ARG A 1 123 ? -0.749 1.652 2.529 1.00 85.81 123 ARG A CA 1
ATOM 970 C C . ARG A 1 123 ? -1.038 2.058 3.960 1.00 85.81 123 ARG A C 1
ATOM 972 O O . ARG A 1 123 ? -0.337 1.648 4.884 1.00 85.81 123 ARG A O 1
ATOM 979 N N . PHE A 1 124 ? -2.111 2.810 4.133 1.00 85.19 124 PHE A N 1
ATOM 980 C CA . PHE A 1 124 ? -2.613 3.238 5.428 1.00 85.19 124 PHE A CA 1
ATOM 981 C C . PHE A 1 124 ? -4.005 2.671 5.646 1.00 85.19 124 PHE A C 1
ATOM 983 O O . PHE A 1 124 ? -4.856 2.766 4.762 1.00 85.19 124 PHE A O 1
ATOM 990 N N . TYR A 1 125 ? -4.241 2.125 6.834 1.00 89.06 125 TYR A N 1
ATOM 991 C CA . TYR A 1 125 ? -5.567 1.728 7.286 1.00 89.06 125 TYR A CA 1
ATOM 992 C C . TYR A 1 125 ? -5.922 2.510 8.536 1.00 89.06 125 TYR A C 1
ATOM 994 O O . TYR A 1 125 ? -5.287 2.348 9.576 1.00 89.06 125 TYR A O 1
ATOM 1002 N N . LEU A 1 126 ? -6.929 3.363 8.426 1.00 89.38 126 LEU A N 1
ATOM 1003 C CA . LEU A 1 126 ? -7.396 4.204 9.514 1.00 89.38 126 LEU A CA 1
ATOM 1004 C C . LEU A 1 126 ? -8.730 3.680 10.028 1.00 89.38 126 LEU A C 1
ATOM 1006 O O . LEU A 1 126 ? -9.661 3.476 9.251 1.00 89.38 126 LEU A O 1
ATOM 1010 N N . THR A 1 127 ? -8.836 3.493 11.337 1.00 91.12 127 THR A N 1
ATOM 1011 C CA . THR A 1 127 ? -10.097 3.119 11.980 1.00 91.12 127 THR A CA 1
ATOM 1012 C C . THR A 1 127 ? -10.842 4.346 12.496 1.00 91.12 127 THR A C 1
ATOM 1014 O O . THR A 1 127 ? -10.240 5.322 12.932 1.00 91.12 127 THR A O 1
ATOM 1017 N N . TYR A 1 128 ? -12.168 4.301 12.408 1.00 89.25 128 TYR A N 1
ATOM 1018 C CA . TYR A 1 128 ? -13.063 5.274 13.016 1.00 89.25 128 TYR A CA 1
ATOM 1019 C C . TYR A 1 128 ? -14.267 4.550 13.611 1.00 89.25 128 TYR A C 1
ATOM 1021 O O . TYR A 1 128 ? -15.057 3.933 12.896 1.00 89.25 128 TYR A O 1
ATOM 1029 N N . THR A 1 129 ? -14.388 4.575 14.931 1.00 89.62 129 THR A N 1
ATOM 1030 C CA . THR A 1 129 ? -15.369 3.812 15.696 1.00 89.62 129 THR A CA 1
ATOM 1031 C C . THR A 1 129 ? -16.477 4.734 16.194 1.00 89.62 129 THR A C 1
ATOM 1033 O O . THR A 1 129 ? -16.232 5.664 16.960 1.00 89.62 129 THR A O 1
ATOM 1036 N N . MET A 1 130 ? -17.704 4.422 15.796 1.00 86.69 130 MET A N 1
ATOM 1037 C CA . MET A 1 130 ? -18.939 5.040 16.257 1.00 86.69 130 MET A CA 1
ATOM 1038 C C . MET A 1 130 ? -19.565 4.160 17.340 1.00 86.69 130 MET A C 1
ATOM 1040 O O . MET A 1 130 ? -19.882 2.992 17.099 1.00 86.69 130 MET A O 1
ATOM 1044 N N . GLU A 1 131 ? -19.738 4.712 18.537 1.00 83.12 131 GLU A N 1
ATOM 1045 C CA . GLU A 1 131 ? -20.510 4.097 19.621 1.00 83.12 131 GLU A CA 1
ATOM 1046 C C . GLU A 1 131 ? -21.779 4.929 19.850 1.00 83.12 131 GLU A C 1
ATOM 1048 O O . GLU A 1 131 ? -21.735 6.158 19.768 1.00 83.12 131 GLU A O 1
ATOM 1053 N N . GLN A 1 132 ? -22.923 4.285 20.113 1.00 71.06 132 GLN A N 1
ATOM 1054 C CA . GLN A 1 132 ? -24.153 5.013 20.441 1.00 71.06 132 GLN A CA 1
ATOM 1055 C C . GLN A 1 132 ? -23.932 5.951 21.641 1.00 71.06 132 GLN A C 1
ATOM 1057 O O . GLN A 1 132 ? -23.549 5.505 22.722 1.00 71.06 132 GLN A O 1
ATOM 1062 N N . GLY A 1 133 ? -24.203 7.247 21.446 1.00 60.56 133 GLY A N 1
ATOM 1063 C CA . GLY A 1 133 ? -24.207 8.255 22.511 1.00 60.56 133 GLY A CA 1
ATOM 1064 C C . GLY A 1 133 ? -22.875 8.960 22.797 1.00 60.56 133 GLY A C 1
ATOM 1065 O O . GLY A 1 133 ? -22.794 9.654 23.807 1.00 60.56 133 GLY A O 1
ATOM 1066 N N . GLN A 1 134 ? -21.840 8.818 21.956 1.00 57.00 134 GLN A N 1
ATOM 1067 C CA . GLN A 1 134 ? -20.568 9.536 22.140 1.00 57.00 134 GLN A CA 1
ATOM 1068 C C . GLN A 1 134 ? -20.109 10.268 20.872 1.00 57.00 134 GLN A C 1
ATOM 1070 O O . GLN A 1 134 ? -19.776 9.640 19.868 1.00 57.00 134 GLN A O 1
ATOM 1075 N N . GLU A 1 135 ? -20.004 11.598 20.946 1.00 55.53 135 GLU A N 1
ATOM 1076 C CA . GLU A 1 135 ? -19.157 12.377 20.036 1.00 55.53 135 GLU A CA 1
ATOM 1077 C C . GLU A 1 135 ? -17.693 12.243 20.475 1.00 55.53 135 GLU A C 1
ATOM 1079 O O . GLU A 1 135 ? -17.337 12.535 21.621 1.00 55.53 135 GLU A O 1
ATOM 1084 N N . LYS A 1 136 ? -16.820 11.793 19.568 1.00 59.09 136 LYS A N 1
ATOM 1085 C CA . LYS A 1 136 ? -15.382 11.720 19.848 1.00 59.09 136 LYS A CA 1
ATOM 1086 C C . LYS A 1 136 ? -14.749 13.099 19.685 1.00 59.09 136 LYS A C 1
ATOM 1088 O O . LYS A 1 136 ? -14.722 13.640 18.584 1.00 59.09 136 LYS A O 1
ATOM 1093 N N . LYS A 1 137 ? -14.197 13.638 20.777 1.00 48.81 137 LYS A N 1
ATOM 1094 C CA . LYS A 1 137 ? -13.349 14.838 20.742 1.00 48.81 137 LYS A CA 1
ATOM 1095 C C . LYS A 1 137 ? -12.036 14.530 20.011 1.00 48.81 137 LYS A C 1
ATOM 1097 O O . LYS A 1 137 ? -11.391 13.521 20.310 1.00 48.81 137 LYS A O 1
ATOM 1102 N N . LEU A 1 138 ? -11.668 15.404 19.076 1.00 49.03 138 LEU A N 1
ATOM 1103 C CA . LEU A 1 138 ? -10.328 15.462 18.483 1.00 49.03 138 LEU A CA 1
ATOM 1104 C C . LEU A 1 138 ? -9.306 15.844 19.574 1.00 49.03 138 LEU A C 1
ATOM 1106 O O . LEU A 1 138 ? -9.697 16.408 20.603 1.00 49.03 138 LEU A O 1
ATOM 1110 N N . ILE A 1 139 ? -8.042 15.446 19.396 1.00 48.34 139 ILE A N 1
ATOM 1111 C CA . ILE A 1 139 ? -6.944 15.739 20.338 1.00 48.34 139 ILE A CA 1
ATOM 1112 C C . ILE A 1 139 ? -6.497 17.188 20.171 1.00 48.34 139 ILE A C 1
ATOM 1114 O O . ILE A 1 139 ? -6.438 17.646 19.012 1.00 48.34 139 ILE A O 1
#

Sequence (139 aa):
MFQIVGFYSINHKGKQIGATILKKEKKESYRVVFGFECGGISPLQSEEEFAGCLARLETGLKDLPKGEILTIHFGTFRDDNQRQQELGELTNLNPELALLIGGTRKRVQDLTKEGIRKISFLRFYLTYTMEQGQEKKLI

Foldseek 3Di:
DKDFPDKDWDQDPNDIKIWTWIDDPPARKIKIKTKDKDQFDDPPDDPVRVVVVVVVVVVVVQQAFPPKDKDKDKDKDLDCPVVLVVLVVVCVVCVVCVVVSVVVSVVSVVCSVVVVDIRMIIMIIIMDMDHPPDDTDTD

Radius of gyration: 21.05 Å; chains: 1; bounding box: 43×28×58 Å

Organism: NCBI:txid165597

pLDDT: mean 84.21, std 10.22, range [48.34, 96.06]